Protein AF-A0A3C2DE38-F1 (afdb_monomer_lite)

Structure (mmCIF, N/CA/C/O backbone):
data_AF-A0A3C2DE38-F1
#
_entry.id   AF-A0A3C2DE38-F1
#
loop_
_atom_site.group_PDB
_atom_site.id
_atom_site.type_symbol
_atom_site.label_atom_id
_atom_site.label_alt_id
_atom_site.label_comp_id
_atom_site.label_asym_id
_atom_site.label_entity_id
_atom_site.label_seq_id
_atom_site.pdbx_PDB_ins_code
_atom_site.Cartn_x
_atom_site.Cartn_y
_atom_site.Cartn_z
_atom_site.occupancy
_atom_site.B_iso_or_equiv
_atom_site.auth_seq_id
_atom_site.auth_comp_id
_atom_site.auth_asym_id
_atom_site.auth_atom_id
_atom_site.pdbx_PDB_model_num
ATOM 1 N N . MET A 1 1 ? -0.385 -6.774 3.130 1.00 77.38 1 MET A N 1
ATOM 2 C CA . MET A 1 1 ? 0.791 -6.067 2.580 1.00 77.38 1 MET A CA 1
ATOM 3 C C . MET A 1 1 ? 0.783 -6.267 1.076 1.00 77.38 1 MET A C 1
ATOM 5 O O . MET A 1 1 ? 0.530 -7.388 0.651 1.00 77.38 1 MET A O 1
ATOM 9 N N . GLY A 1 2 ? 0.968 -5.205 0.298 1.00 79.06 2 GLY A N 1
ATOM 10 C CA . GLY A 1 2 ? 1.054 -5.273 -1.161 1.00 79.06 2 GLY A CA 1
ATOM 11 C C . GLY A 1 2 ? 2.512 -5.162 -1.570 1.00 79.06 2 GLY A C 1
ATOM 12 O O . GLY A 1 2 ? 3.162 -4.211 -1.154 1.00 79.06 2 GLY A O 1
ATOM 13 N N . LEU A 1 3 ? 3.029 -6.128 -2.326 1.00 79.56 3 LEU A N 1
ATOM 14 C CA . LEU A 1 3 ? 4.386 -6.070 -2.873 1.00 79.56 3 LEU A CA 1
ATOM 15 C C . LEU A 1 3 ? 4.368 -5.392 -4.247 1.00 79.56 3 LEU A C 1
ATOM 17 O O . LEU A 1 3 ? 3.372 -5.476 -4.971 1.00 79.56 3 LEU A O 1
ATOM 21 N N . GLY A 1 4 ? 5.455 -4.694 -4.559 1.00 79.88 4 GLY A N 1
ATOM 22 C CA . GLY A 1 4 ? 5.617 -3.873 -5.752 1.00 79.88 4 GLY A CA 1
ATOM 23 C C . GLY A 1 4 ? 6.801 -2.921 -5.595 1.00 79.88 4 GLY A C 1
ATOM 24 O O . GLY A 1 4 ? 7.380 -2.822 -4.512 1.00 79.88 4 GLY A O 1
ATOM 25 N N . ASN A 1 5 ? 7.145 -2.230 -6.677 1.00 81.56 5 ASN A N 1
ATOM 26 C CA . ASN A 1 5 ? 8.190 -1.212 -6.704 1.00 81.56 5 ASN A CA 1
ATOM 27 C C . ASN A 1 5 ? 7.579 0.198 -6.761 1.00 81.56 5 ASN A C 1
ATOM 29 O O . ASN A 1 5 ? 6.618 0.417 -7.510 1.00 81.56 5 ASN A O 1
ATOM 33 N N . PRO A 1 6 ? 8.116 1.168 -5.998 1.00 74.94 6 PRO A N 1
ATOM 34 C CA . PRO A 1 6 ? 7.714 2.567 -6.095 1.00 74.94 6 PRO A CA 1
ATOM 35 C C . PRO A 1 6 ? 8.225 3.202 -7.399 1.00 74.94 6 PRO A C 1
ATOM 37 O O . PRO A 1 6 ? 9.313 2.887 -7.867 1.00 74.94 6 PRO A O 1
ATOM 40 N N . GLY A 1 7 ? 7.462 4.148 -7.953 1.00 74.50 7 GLY A N 1
ATOM 41 C CA . GLY A 1 7 ? 7.831 4.902 -9.157 1.00 74.50 7 GLY A CA 1
ATOM 42 C C . GLY A 1 7 ? 6.866 4.683 -10.325 1.00 74.50 7 GLY A C 1
ATOM 43 O O . GLY A 1 7 ? 6.325 3.594 -10.506 1.00 74.50 7 GLY A O 1
ATOM 44 N N . ARG A 1 8 ? 6.655 5.734 -11.132 1.00 71.25 8 ARG A N 1
ATOM 45 C CA . ARG A 1 8 ? 5.710 5.725 -12.270 1.00 71.25 8 ARG A CA 1
ATOM 46 C C . ARG A 1 8 ? 6.035 4.662 -13.320 1.00 71.25 8 ARG A C 1
ATOM 48 O O . ARG A 1 8 ? 5.141 4.196 -14.008 1.00 71.25 8 ARG A O 1
ATOM 55 N N . GLU A 1 9 ? 7.300 4.277 -13.439 1.00 72.69 9 GLU A N 1
ATOM 56 C CA . GLU A 1 9 ? 7.762 3.250 -14.380 1.00 72.69 9 GLU A CA 1
ATOM 57 C C . GLU A 1 9 ? 7.247 1.835 -14.051 1.00 72.69 9 GLU A C 1
ATOM 59 O O . GLU A 1 9 ? 7.195 0.984 -14.936 1.00 72.69 9 GLU A O 1
ATOM 64 N N . TYR A 1 10 ? 6.817 1.591 -12.807 1.00 66.94 10 TYR A N 1
ATOM 65 C CA . TYR A 1 10 ? 6.295 0.296 -12.361 1.00 66.94 10 TYR A CA 1
ATOM 66 C C . TYR A 1 10 ? 4.760 0.245 -12.310 1.00 66.94 10 TYR A C 1
ATOM 68 O O . TYR A 1 10 ? 4.188 -0.832 -12.088 1.00 66.94 10 TYR A O 1
ATOM 76 N N . GLU A 1 11 ? 4.077 1.375 -12.536 1.00 69.00 11 GLU A N 1
ATOM 77 C CA . GLU A 1 11 ? 2.614 1.442 -12.602 1.00 69.00 11 GLU A CA 1
ATOM 78 C C . GLU A 1 11 ? 2.080 0.513 -13.708 1.00 69.00 11 GLU A C 1
ATOM 80 O O . GLU A 1 11 ? 2.552 0.512 -14.842 1.00 69.00 11 GLU A O 1
ATOM 85 N N . GLY A 1 12 ? 1.094 -0.326 -13.374 1.00 68.50 12 GLY A N 1
ATOM 86 C CA . GLY A 1 12 ? 0.464 -1.244 -14.332 1.00 68.50 12 GLY A CA 1
ATOM 87 C C . GLY A 1 12 ? 1.269 -2.502 -14.687 1.00 68.50 12 GLY A C 1
ATOM 88 O O . GLY A 1 12 ? 0.786 -3.331 -15.461 1.00 68.50 12 GLY A O 1
ATOM 89 N N . THR A 1 13 ? 2.458 -2.707 -14.113 1.00 78.06 13 THR A N 1
ATOM 90 C CA . THR A 1 13 ? 3.201 -3.967 -14.283 1.00 78.06 13 THR A CA 1
ATOM 91 C C . THR A 1 13 ? 2.579 -5.098 -13.454 1.00 78.06 13 THR A C 1
ATOM 93 O O . THR A 1 13 ? 2.004 -4.869 -12.389 1.00 78.06 13 THR A O 1
ATOM 96 N N . ARG A 1 14 ? 2.739 -6.358 -13.896 1.00 79.25 14 ARG A N 1
ATOM 97 C CA . ARG A 1 14 ? 2.282 -7.537 -13.125 1.00 79.25 14 ARG A CA 1
ATOM 98 C C . ARG A 1 14 ? 2.896 -7.595 -11.717 1.00 79.25 14 ARG A C 1
ATOM 100 O O . ARG A 1 14 ? 2.248 -8.095 -10.806 1.00 79.25 14 ARG A O 1
ATOM 107 N N . HIS A 1 15 ? 4.097 -7.041 -11.537 1.00 76.69 15 HIS A N 1
ATOM 108 C CA . HIS A 1 15 ? 4.789 -6.953 -10.248 1.00 76.69 15 HIS A CA 1
ATOM 109 C C . HIS A 1 15 ? 4.120 -5.990 -9.255 1.00 76.69 15 HIS A C 1
ATOM 111 O O . HIS A 1 15 ? 4.243 -6.195 -8.053 1.00 76.69 15 HIS A O 1
ATOM 117 N N . ASN A 1 16 ? 3.354 -5.000 -9.729 1.00 83.12 16 ASN A N 1
ATOM 118 C CA . ASN A 1 16 ? 2.677 -4.013 -8.880 1.00 83.12 16 ASN A CA 1
ATOM 119 C C . ASN A 1 16 ? 1.198 -4.335 -8.614 1.00 83.12 16 ASN A C 1
ATOM 121 O O . ASN A 1 16 ? 0.486 -3.526 -8.015 1.00 83.12 16 ASN A O 1
ATOM 125 N N . VAL A 1 17 ? 0.716 -5.527 -8.992 1.00 86.69 17 VAL A N 1
ATOM 126 C CA . VAL A 1 17 ? -0.668 -5.940 -8.695 1.00 86.69 17 VAL A CA 1
ATOM 127 C C . VAL A 1 17 ? -0.955 -5.930 -7.187 1.00 86.69 17 VAL A C 1
ATOM 129 O O . VAL A 1 17 ? -2.065 -5.600 -6.770 1.00 86.69 17 VAL A O 1
ATOM 132 N N . GLY A 1 18 ? 0.059 -6.216 -6.361 1.00 87.25 18 GLY A N 1
ATOM 133 C CA . GLY A 1 18 ? -0.038 -6.137 -4.906 1.00 87.25 18 GLY A CA 1
ATOM 134 C C . GLY A 1 18 ? -0.294 -4.715 -4.406 1.00 87.25 18 GLY A C 1
ATOM 135 O O . GLY A 1 18 ? -1.102 -4.534 -3.494 1.00 87.25 18 GLY A O 1
ATOM 136 N N . PHE A 1 19 ? 0.337 -3.707 -5.019 1.00 90.25 19 PHE A N 1
ATOM 137 C CA . PHE A 1 19 ? 0.094 -2.302 -4.685 1.00 90.25 19 PHE A CA 1
ATOM 138 C C . PHE A 1 19 ? -1.329 -1.889 -5.052 1.00 90.25 19 PHE A C 1
ATOM 140 O O . PHE A 1 19 ? -2.069 -1.436 -4.180 1.00 90.25 19 PHE A O 1
ATOM 147 N N . ALA A 1 20 ? -1.747 -2.152 -6.293 1.00 88.69 20 ALA A N 1
ATOM 148 C CA . ALA A 1 20 ? -3.085 -1.803 -6.770 1.00 88.69 20 ALA A CA 1
ATOM 149 C C . ALA A 1 20 ? -4.196 -2.448 -5.919 1.00 88.69 20 ALA A C 1
ATOM 151 O O . ALA A 1 20 ? -5.192 -1.803 -5.585 1.00 88.69 20 ALA A O 1
ATOM 152 N N . ALA A 1 21 ? -4.014 -3.709 -5.512 1.00 92.31 21 ALA A N 1
ATOM 153 C CA . ALA A 1 21 ? -4.966 -4.402 -4.648 1.00 92.31 21 ALA A CA 1
ATOM 154 C C . ALA A 1 21 ? -5.102 -3.730 -3.271 1.00 92.31 21 ALA A C 1
ATOM 156 O O . ALA A 1 21 ? -6.213 -3.587 -2.756 1.00 92.31 21 ALA A O 1
ATOM 157 N N . VAL A 1 22 ? -3.989 -3.304 -2.668 1.00 93.44 22 VAL A N 1
ATOM 158 C CA . VAL A 1 22 ? -3.993 -2.648 -1.354 1.00 93.44 22 VAL A CA 1
ATOM 159 C C . VAL A 1 22 ? -4.527 -1.218 -1.426 1.00 93.44 22 VAL A C 1
ATOM 161 O O . VAL A 1 22 ? -5.271 -0.817 -0.530 1.00 93.44 22 VAL A O 1
ATOM 164 N N . GLU A 1 23 ? -4.208 -0.467 -2.480 1.00 93.50 23 GLU A N 1
ATOM 165 C CA . GLU A 1 23 ? -4.783 0.863 -2.717 1.00 93.50 23 GLU A CA 1
ATOM 166 C C . GLU A 1 23 ? -6.305 0.791 -2.849 1.00 93.50 23 GLU A C 1
ATOM 168 O O . GLU A 1 23 ? -7.029 1.537 -2.185 1.00 93.50 23 GLU A O 1
ATOM 173 N N . GLU A 1 24 ? -6.807 -0.163 -3.635 1.00 94.75 24 GLU A N 1
ATOM 174 C CA . GLU A 1 24 ? -8.244 -0.353 -3.814 1.00 94.75 24 GLU A CA 1
ATOM 175 C C . GLU A 1 24 ? -8.925 -0.837 -2.524 1.00 94.75 24 GLU A C 1
ATOM 177 O O . GLU A 1 24 ? -10.021 -0.376 -2.190 1.00 94.75 24 GLU A O 1
ATOM 182 N N . LEU A 1 25 ? -8.276 -1.715 -1.750 1.00 95.00 25 LEU A N 1
ATOM 183 C CA . LEU A 1 25 ? -8.767 -2.128 -0.432 1.00 95.00 25 LEU A CA 1
ATOM 184 C C . LEU A 1 25 ? -8.867 -0.948 0.537 1.00 95.00 25 LEU A C 1
ATOM 186 O O . LEU A 1 25 ? -9.885 -0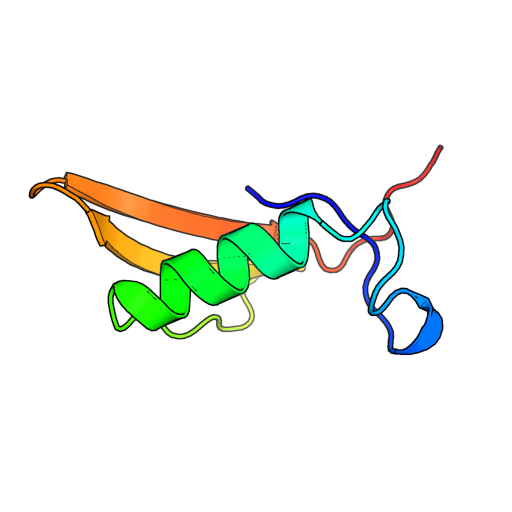.825 1.224 1.00 95.00 25 LEU A O 1
ATOM 190 N N . ALA A 1 26 ? -7.851 -0.083 0.577 1.00 95.94 26 ALA A N 1
ATOM 191 C CA . ALA A 1 26 ? -7.866 1.119 1.400 1.00 95.94 26 ALA A CA 1
ATOM 192 C C . ALA A 1 26 ? -9.019 2.038 0.977 1.00 95.94 26 ALA A C 1
ATOM 194 O O . ALA A 1 26 ? -9.846 2.403 1.813 1.00 95.94 26 ALA A O 1
ATOM 195 N N . ARG A 1 27 ? -9.152 2.315 -0.327 1.00 95.31 27 ARG A N 1
ATOM 196 C CA . ARG A 1 27 ? -10.207 3.175 -0.881 1.00 95.31 27 ARG A CA 1
ATOM 197 C C . ARG A 1 27 ? -11.611 2.671 -0.542 1.00 95.31 27 ARG A C 1
ATOM 199 O O . ARG A 1 27 ? -12.451 3.455 -0.104 1.00 95.31 27 ARG A O 1
ATOM 206 N N . ARG A 1 28 ? -11.871 1.369 -0.709 1.00 96.56 28 ARG A N 1
ATOM 207 C CA . ARG A 1 28 ? -13.185 0.757 -0.421 1.00 96.56 28 ARG A CA 1
ATOM 208 C C . ARG A 1 28 ? -13.588 0.842 1.047 1.00 96.56 28 ARG A C 1
ATOM 210 O O . ARG A 1 28 ? -14.778 0.891 1.334 1.00 96.56 28 ARG A O 1
ATOM 217 N N . HIS A 1 29 ? -12.616 0.871 1.954 1.00 96.94 29 HIS A N 1
ATOM 218 C CA . HIS A 1 29 ? -12.857 0.909 3.397 1.00 96.94 29 HIS A CA 1
ATOM 219 C C . HIS A 1 29 ? -12.573 2.287 4.016 1.00 96.94 29 HIS A C 1
ATOM 221 O O . HIS A 1 29 ? -12.408 2.390 5.230 1.00 96.94 29 HIS A O 1
ATOM 227 N N . GLY A 1 30 ? -12.507 3.348 3.199 1.00 95.06 30 GLY A N 1
ATOM 228 C CA . GLY A 1 30 ? -12.304 4.726 3.666 1.00 95.06 30 GLY A CA 1
ATOM 229 C C . GLY A 1 30 ? -10.913 5.008 4.248 1.00 95.06 30 GLY A C 1
ATOM 230 O O . GLY A 1 30 ? -10.722 6.014 4.929 1.00 95.06 30 GLY A O 1
ATOM 231 N N . GLY A 1 31 ? -9.944 4.127 4.003 1.00 94.50 31 GLY A N 1
ATOM 232 C CA . GLY A 1 31 ? -8.557 4.286 4.418 1.00 94.50 31 GLY A CA 1
ATOM 233 C C . GLY A 1 31 ? -7.789 5.239 3.510 1.00 94.50 31 GLY A C 1
ATOM 234 O O . GLY A 1 31 ? -7.987 5.272 2.297 1.00 94.50 31 GLY A O 1
ATOM 235 N N . SER A 1 32 ? -6.855 5.980 4.101 1.00 94.44 32 SER A N 1
ATOM 236 C CA . SER A 1 32 ? -5.899 6.816 3.376 1.00 94.44 32 SER A CA 1
ATOM 237 C C . SER A 1 32 ? -4.484 6.363 3.714 1.00 94.44 32 SER A C 1
ATOM 239 O O . SER A 1 32 ? -4.085 6.382 4.879 1.00 94.44 32 SER A O 1
ATOM 241 N N . LEU A 1 33 ? -3.747 5.933 2.690 1.00 94.12 33 LEU A N 1
ATOM 242 C CA . LEU A 1 33 ? -2.355 5.506 2.794 1.00 94.12 33 LEU A CA 1
ATOM 243 C C . LEU A 1 33 ? -1.453 6.720 3.060 1.00 94.12 33 LEU A C 1
ATOM 245 O O . LEU A 1 33 ? -1.424 7.668 2.276 1.00 94.12 33 LEU A O 1
ATOM 249 N N . LYS A 1 34 ? -0.711 6.695 4.170 1.00 93.81 34 LYS A N 1
ATOM 250 C CA . LYS A 1 34 ? 0.191 7.773 4.606 1.00 93.81 34 LYS A CA 1
ATOM 251 C C . LYS A 1 34 ? 1.598 7.244 4.837 1.00 93.81 34 LYS A C 1
ATOM 253 O O . LYS A 1 34 ? 1.769 6.093 5.227 1.00 93.81 34 LYS A O 1
ATOM 258 N N . ARG A 1 35 ? 2.612 8.094 4.645 1.00 91.75 35 ARG A N 1
ATOM 259 C CA . ARG A 1 35 ? 4.001 7.739 4.977 1.00 91.75 35 ARG A CA 1
ATOM 260 C C . ARG A 1 35 ? 4.124 7.356 6.451 1.00 91.75 35 ARG A C 1
ATOM 262 O O . ARG A 1 35 ? 3.688 8.096 7.331 1.00 91.75 35 ARG A O 1
ATOM 269 N N . SER A 1 36 ? 4.751 6.213 6.686 1.00 90.31 36 SER A N 1
ATOM 270 C CA . SER A 1 36 ? 5.164 5.726 8.000 1.00 90.31 36 SER A CA 1
ATOM 271 C C . SER A 1 36 ? 6.667 5.935 8.209 1.00 90.31 36 SER A C 1
ATOM 273 O O . SER A 1 36 ? 7.382 6.355 7.298 1.00 90.31 36 SER A O 1
ATOM 275 N N . LYS A 1 37 ? 7.160 5.616 9.413 1.00 83.31 37 LYS A N 1
ATOM 276 C CA . LYS A 1 37 ? 8.597 5.656 9.731 1.00 83.31 37 LYS A CA 1
ATOM 277 C C . LYS A 1 37 ? 9.393 4.507 9.089 1.00 83.31 37 LYS A C 1
ATOM 279 O O . LYS A 1 37 ? 10.613 4.578 9.079 1.00 83.31 37 LYS A O 1
ATOM 284 N N . GLN A 1 38 ? 8.728 3.467 8.582 1.00 83.25 38 GLN A N 1
ATOM 285 C CA . GLN A 1 38 ? 9.353 2.230 8.087 1.00 83.25 38 GLN A CA 1
ATOM 286 C C . GLN A 1 38 ? 9.425 2.172 6.554 1.00 83.25 38 GLN A C 1
ATOM 288 O O . GLN A 1 38 ? 9.172 1.122 5.976 1.00 83.25 38 GLN A O 1
ATOM 293 N N . GLU A 1 39 ? 9.688 3.306 5.894 1.00 86.88 39 GLU A N 1
ATOM 294 C CA . GLU A 1 39 ? 9.766 3.391 4.423 1.00 86.88 39 GLU A CA 1
ATOM 295 C C . GLU A 1 39 ? 8.571 2.726 3.721 1.00 86.88 39 GLU A 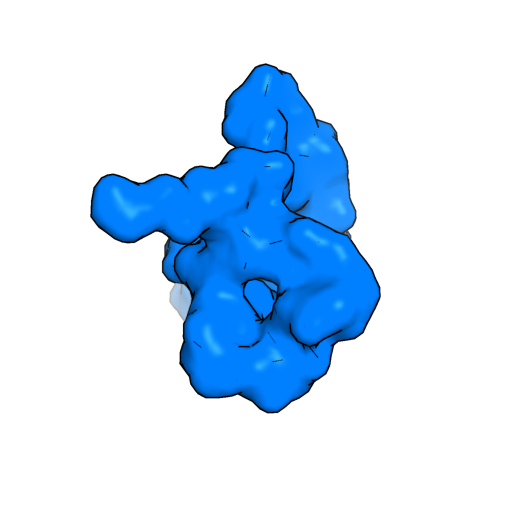C 1
ATOM 297 O O . GLU A 1 39 ? 8.719 2.001 2.747 1.00 86.88 39 GLU A O 1
ATOM 302 N N . ALA A 1 40 ? 7.363 2.943 4.240 1.00 89.38 40 ALA A N 1
ATOM 303 C CA . ALA A 1 40 ? 6.137 2.358 3.709 1.00 89.38 40 ALA A CA 1
ATOM 304 C C . ALA A 1 40 ? 4.976 3.353 3.777 1.00 89.38 40 ALA A C 1
ATOM 306 O O . ALA A 1 40 ? 4.912 4.182 4.694 1.00 89.38 40 ALA A O 1
ATOM 307 N N . LEU A 1 41 ? 4.031 3.237 2.846 1.00 93.00 41 LEU A N 1
ATOM 308 C CA . LEU A 1 41 ? 2.709 3.839 2.968 1.00 93.00 41 LEU A CA 1
ATOM 309 C C . LEU A 1 41 ? 1.796 2.890 3.743 1.00 93.00 41 LEU A C 1
ATOM 311 O O .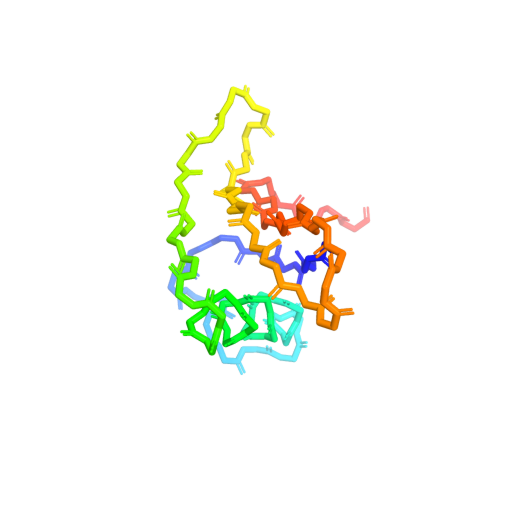 LEU A 1 41 ? 1.703 1.712 3.408 1.00 93.00 41 LEU A O 1
ATOM 315 N N . VAL A 1 42 ? 1.126 3.396 4.774 1.00 95.50 42 VAL A N 1
ATOM 316 C CA . VAL A 1 42 ? 0.303 2.599 5.689 1.00 95.50 42 VAL A CA 1
ATOM 317 C C . VAL A 1 42 ? -1.075 3.229 5.854 1.00 95.50 42 VAL A C 1
ATOM 319 O O . VAL A 1 42 ? -1.204 4.453 5.892 1.00 95.50 42 VAL A O 1
ATOM 322 N N . ALA A 1 43 ? -2.102 2.391 5.952 1.00 96.50 43 ALA A N 1
ATOM 323 C CA . ALA A 1 43 ? -3.461 2.779 6.311 1.00 96.50 43 ALA A CA 1
ATOM 324 C C . ALA A 1 43 ? -4.029 1.782 7.324 1.00 96.50 43 ALA A C 1
ATOM 326 O O . ALA A 1 43 ? -3.801 0.581 7.206 1.00 96.50 43 ALA A O 1
ATOM 327 N N . GLU A 1 44 ? -4.812 2.265 8.281 1.00 96.38 44 GLU A N 1
ATOM 328 C CA . GLU A 1 44 ? -5.651 1.410 9.121 1.00 96.38 44 GLU A CA 1
ATOM 329 C C . GLU A 1 44 ? -7.095 1.510 8.639 1.00 96.38 44 GLU A C 1
ATOM 331 O O . GLU A 1 44 ? -7.622 2.606 8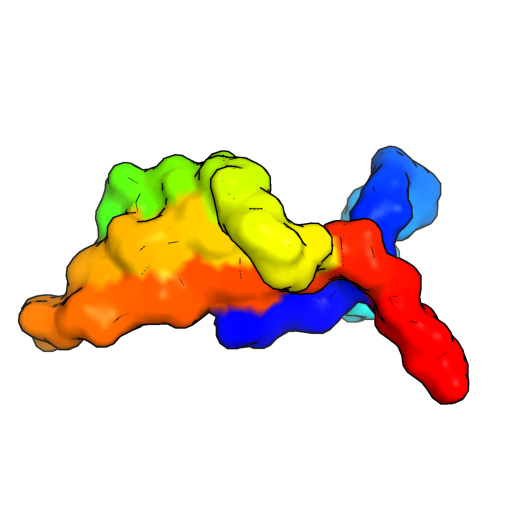.441 1.00 96.38 44 GLU A O 1
ATOM 336 N N . VAL A 1 45 ? -7.727 0.360 8.430 1.00 96.75 45 VAL A N 1
ATOM 337 C CA . VAL A 1 45 ? -9.119 0.251 7.983 1.00 96.75 45 VAL A CA 1
ATOM 338 C C . VAL A 1 45 ? -9.873 -0.764 8.830 1.00 96.75 45 VAL A C 1
ATOM 340 O O . VAL A 1 45 ? -9.276 -1.542 9.578 1.00 96.75 45 VAL A O 1
ATOM 343 N N . ARG A 1 46 ? -11.203 -0.770 8.707 1.00 97.19 46 ARG A N 1
ATOM 344 C CA . ARG A 1 46 ? -12.057 -1.787 9.320 1.00 97.19 46 ARG A CA 1
ATOM 345 C C . ARG A 1 46 ? -12.675 -2.664 8.234 1.00 97.19 46 ARG A C 1
ATOM 347 O O . ARG A 1 46 ? -13.394 -2.150 7.383 1.00 97.19 46 ARG A O 1
ATOM 354 N N . ILE A 1 47 ? -12.404 -3.967 8.267 1.00 94.56 47 ILE A N 1
ATOM 355 C CA . ILE A 1 47 ? -12.909 -4.947 7.290 1.00 94.56 47 ILE A CA 1
ATOM 356 C C . ILE A 1 47 ? -13.640 -6.035 8.069 1.00 94.56 47 ILE A C 1
ATOM 358 O O . ILE A 1 47 ? -13.058 -6.643 8.961 1.00 94.56 47 ILE A O 1
ATOM 362 N N . GLY A 1 48 ? -14.927 -6.249 7.785 1.00 93.81 48 GLY A N 1
ATOM 363 C CA . GLY A 1 48 ? -15.718 -7.268 8.490 1.00 93.81 48 GLY A CA 1
ATOM 364 C C . GLY A 1 48 ? -15.795 -7.068 10.010 1.00 93.81 48 GLY A C 1
ATOM 365 O O . GLY A 1 48 ? -15.963 -8.032 10.742 1.00 93.81 48 GLY A O 1
ATOM 366 N N . GLY A 1 49 ? -15.639 -5.832 10.497 1.00 94.62 49 GLY A N 1
ATOM 367 C CA . GLY A 1 49 ? -15.609 -5.533 11.930 1.00 94.62 49 GLY A CA 1
ATOM 368 C C . GLY A 1 49 ? -14.227 -5.633 12.582 1.00 94.62 49 GLY A C 1
ATOM 369 O O . GLY A 1 49 ? -14.085 -5.172 13.711 1.00 94.62 49 GLY A O 1
ATOM 370 N N . GLU A 1 50 ? -13.205 -6.108 11.877 1.00 96.94 50 GLU A N 1
ATOM 371 C CA . GLU A 1 50 ? -11.838 -6.218 12.392 1.00 96.94 50 GLU A CA 1
ATOM 372 C C . GLU A 1 50 ? -10.979 -5.019 11.997 1.00 96.94 50 GLU A C 1
ATOM 374 O O . GLU A 1 50 ? -11.150 -4.442 10.920 1.00 96.94 50 GLU A O 1
ATOM 379 N N . ARG A 1 51 ? -10.040 -4.637 12.870 1.00 96.44 51 ARG A N 1
ATOM 380 C CA . ARG A 1 51 ? -9.021 -3.629 12.541 1.00 96.44 51 ARG A CA 1
ATOM 381 C C . ARG A 1 51 ? -7.922 -4.277 11.706 1.00 96.44 51 ARG A C 1
ATOM 383 O O . ARG A 1 51 ? -7.318 -5.254 12.134 1.00 96.44 51 ARG A O 1
ATOM 390 N N . VAL A 1 52 ? -7.648 -3.705 10.538 1.00 96.75 52 VAL A N 1
ATOM 391 C CA . VAL A 1 52 ? -6.661 -4.219 9.584 1.00 96.75 52 VAL A CA 1
ATOM 392 C C . VAL A 1 52 ? -5.679 -3.114 9.219 1.00 96.75 52 VAL A C 1
ATOM 394 O O . VAL A 1 52 ? -6.081 -2.034 8.785 1.00 96.75 52 VAL A O 1
ATOM 397 N N . ALA A 1 53 ? -4.386 -3.406 9.357 1.00 95.06 53 ALA A N 1
ATOM 398 C CA . ALA A 1 53 ? -3.316 -2.564 8.843 1.00 95.06 53 ALA A CA 1
ATOM 399 C C . ALA A 1 53 ? -2.975 -2.967 7.400 1.00 95.06 53 ALA A C 1
ATOM 401 O O . ALA A 1 53 ? -2.666 -4.123 7.100 1.00 95.06 53 ALA A O 1
ATOM 402 N N . LEU A 1 54 ? -3.021 -1.994 6.501 1.00 95.81 54 LEU A N 1
ATOM 403 C CA . LEU A 1 54 ? -2.602 -2.094 5.112 1.00 95.81 54 LEU A CA 1
ATOM 404 C C . LEU A 1 54 ? -1.253 -1.400 4.956 1.00 95.81 54 LEU A C 1
ATOM 406 O O . LEU A 1 54 ? -1.056 -0.320 5.501 1.00 95.81 54 LEU A O 1
ATOM 410 N N . ALA A 1 55 ? -0.339 -2.006 4.202 1.00 93.44 55 ALA A N 1
ATOM 411 C CA . ALA A 1 55 ? 1.002 -1.475 3.996 1.00 93.44 55 ALA A CA 1
ATOM 412 C C . ALA A 1 55 ? 1.480 -1.715 2.560 1.00 93.44 55 ALA A C 1
ATOM 414 O O . ALA A 1 55 ? 1.317 -2.824 2.033 1.00 93.44 55 ALA A O 1
ATOM 415 N N . LEU A 1 56 ? 2.091 -0.679 1.987 1.00 90.31 56 LEU A N 1
ATOM 416 C CA . LEU A 1 56 ? 2.844 -0.672 0.738 1.00 90.31 56 LEU A CA 1
ATOM 417 C C . LEU A 1 56 ? 4.283 -0.260 1.055 1.00 90.31 56 LEU A C 1
ATOM 419 O O . LEU A 1 56 ? 4.509 0.908 1.382 1.00 90.31 56 LEU A O 1
ATOM 423 N N . PRO A 1 57 ? 5.262 -1.168 0.987 1.00 89.88 57 PRO A N 1
ATOM 424 C CA . PRO A 1 57 ? 6.666 -0.787 1.044 1.00 89.88 57 PRO A CA 1
ATOM 425 C C . PRO A 1 57 ? 6.978 0.293 0.008 1.00 89.88 57 PRO A C 1
ATOM 427 O O . PRO A 1 57 ? 6.362 0.368 -1.047 1.00 89.88 57 PRO A O 1
ATOM 430 N N . GLN A 1 58 ? 7.911 1.170 0.316 1.00 85.50 58 GLN A N 1
ATOM 431 C CA . GLN A 1 58 ? 8.498 2.136 -0.614 1.00 85.50 58 GLN A CA 1
ATOM 432 C C . GLN A 1 58 ? 9.986 1.830 -0.813 1.00 85.50 58 GLN A C 1
ATOM 434 O O . GLN A 1 58 ? 10.743 2.672 -1.284 1.00 85.50 58 GLN A O 1
ATOM 439 N N . THR A 1 59 ? 10.392 0.615 -0.451 1.00 82.25 59 THR A N 1
ATOM 440 C CA . THR A 1 59 ? 11.664 0.012 -0.820 1.00 82.25 59 THR A CA 1
ATOM 441 C C . THR A 1 59 ? 11.494 -0.715 -2.149 1.00 82.25 59 THR A C 1
A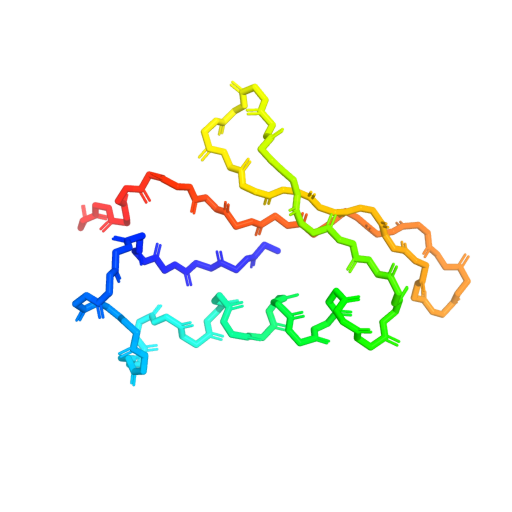TOM 443 O O . THR A 1 59 ? 10.393 -1.157 -2.484 1.00 82.25 59 THR A O 1
ATOM 446 N N . TYR A 1 60 ? 12.581 -0.873 -2.900 1.00 70.00 60 TYR A N 1
ATOM 447 C CA . TYR A 1 60 ? 12.575 -1.767 -4.051 1.00 70.00 60 TYR A CA 1
ATOM 4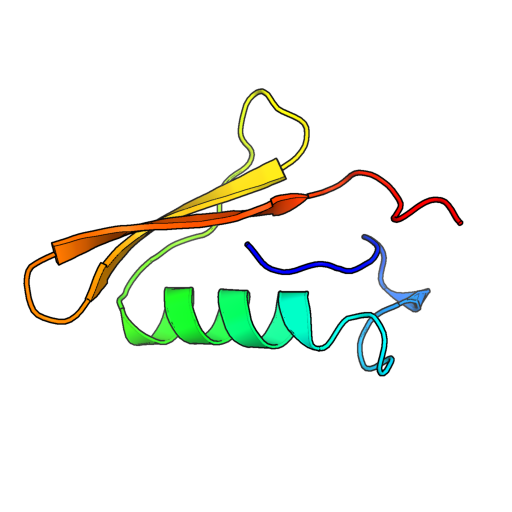48 C C . TYR A 1 60 ? 12.401 -3.214 -3.562 1.00 70.00 60 TYR A C 1
ATOM 450 O O . TYR A 1 60 ? 13.011 -3.631 -2.574 1.00 70.00 60 TYR A O 1
ATOM 458 N N . MET A 1 61 ? 11.535 -3.970 -4.228 1.00 63.66 61 MET A N 1
ATOM 459 C CA . MET A 1 61 ? 11.570 -5.428 -4.236 1.00 63.66 61 MET A CA 1
ATOM 460 C C . MET A 1 61 ? 12.881 -5.815 -4.924 1.00 63.66 61 MET A C 1
ATOM 462 O O . MET A 1 61 ? 12.951 -5.879 -6.149 1.00 63.66 61 MET A O 1
ATOM 466 N N . ASN A 1 62 ? 13.944 -5.959 -4.135 1.00 61.91 62 ASN A N 1
ATOM 467 C CA . ASN A 1 62 ? 15.200 -6.516 -4.623 1.00 61.91 62 ASN A CA 1
ATOM 468 C C . ASN A 1 62 ? 14.958 -7.986 -5.018 1.00 61.91 62 ASN A C 1
ATOM 470 O O . ASN A 1 62 ? 14.159 -8.659 -4.362 1.00 61.91 62 ASN A O 1
ATOM 474 N N . GLU A 1 63 ? 15.623 -8.444 -6.085 1.00 50.34 63 GLU A N 1
ATOM 475 C CA . GLU A 1 63 ? 15.698 -9.868 -6.465 1.00 50.34 63 GLU A CA 1
ATOM 476 C C . GLU A 1 63 ? 16.226 -10.754 -5.327 1.00 50.34 63 GLU A C 1
ATOM 478 O O . GLU A 1 63 ? 17.132 -10.301 -4.584 1.00 50.34 63 GLU A O 1
#

Sequence (63 aa):
MGLGNPGREYEGTRHNVGFAAVEELARRHGGSLKRSKQEALVAEVRIGGERVALALPQTYMNE

Secondary structure (DSSP, 8-state):
------SGGGTT-GGGHHHHHHHHHHHHTT---EE-SSSEEEEEEEETTEEEEEEEE-S----

pLDDT: mean 86.39, std 10.73, range [50.34, 97.19]

Foldseek 3Di:
DFAFEDDPVGPPPPRRVSVVVLVVVCVVQVWDFDDDPQQWTWTWGADPNDIDIGIDHNDDPDD

Radius of gyration: 11.68 Å; chains: 1; bounding box: 31×18×27 Å